Protein AF-A0A4Q2Z6A0-F1 (afdb_monomer)

Structure (mmCIF, N/CA/C/O backbone):
data_AF-A0A4Q2Z6A0-F1
#
_entry.id   AF-A0A4Q2Z6A0-F1
#
loop_
_atom_site.group_PDB
_atom_site.id
_atom_site.type_symbol
_atom_site.label_atom_id
_atom_site.label_alt_id
_atom_site.label_comp_id
_atom_site.label_asym_id
_atom_site.label_entity_id
_atom_site.label_seq_id
_atom_site.pdbx_PDB_ins_code
_atom_site.Cartn_x
_atom_site.Cartn_y
_atom_site.Cartn_z
_atom_site.occupancy
_atom_site.B_iso_or_equiv
_atom_site.auth_seq_id
_atom_site.auth_comp_id
_atom_site.auth_asym_id
_atom_site.auth_atom_id
_atom_site.pdbx_PDB_model_num
ATOM 1 N N . MET A 1 1 ? -74.268 18.364 5.603 1.00 47.19 1 MET A N 1
ATOM 2 C CA . MET A 1 1 ? -73.476 17.511 4.684 1.00 47.19 1 MET A CA 1
ATOM 3 C C . MET A 1 1 ? -71.997 17.681 5.027 1.00 47.19 1 MET A C 1
ATOM 5 O O . MET A 1 1 ? -71.613 18.782 5.385 1.00 47.19 1 MET A O 1
ATOM 9 N N . LYS A 1 2 ? -71.247 16.570 5.015 1.00 43.94 2 LYS A N 1
ATOM 10 C CA . LYS A 1 2 ? -69.860 16.328 5.480 1.00 43.94 2 LYS A CA 1
ATOM 11 C C . LYS A 1 2 ? -68.847 17.487 5.359 1.00 43.94 2 LYS A C 1
ATOM 13 O O . LYS A 1 2 ? -68.628 17.990 4.265 1.00 43.94 2 LYS A O 1
ATOM 18 N N . LEU A 1 3 ? -68.123 17.753 6.451 1.00 44.59 3 LEU A N 1
ATOM 19 C CA . LEU A 1 3 ? -66.775 18.342 6.449 1.00 44.59 3 LEU A CA 1
ATOM 20 C C . LEU A 1 3 ? -65.766 17.216 6.748 1.00 44.59 3 LEU A C 1
ATOM 22 O O . LEU A 1 3 ? -65.981 16.488 7.721 1.00 44.59 3 LEU A O 1
ATOM 26 N N . PRO A 1 4 ? -64.709 17.012 5.940 1.00 54.50 4 PRO A N 1
ATOM 27 C CA . PRO A 1 4 ? -63.688 16.019 6.241 1.00 54.50 4 PRO A CA 1
ATOM 28 C C . PRO A 1 4 ? -62.654 16.568 7.234 1.00 54.50 4 PRO A C 1
ATOM 30 O O . PRO A 1 4 ? -62.162 17.687 7.107 1.00 54.50 4 PRO A O 1
ATOM 33 N N . LEU A 1 5 ? -62.337 15.730 8.220 1.00 51.00 5 LEU A N 1
ATOM 34 C CA . LEU A 1 5 ? -61.256 15.875 9.187 1.00 51.00 5 LEU A CA 1
ATOM 35 C C . LEU A 1 5 ? -59.944 15.442 8.504 1.00 51.00 5 LEU A C 1
ATOM 37 O O . LEU A 1 5 ? -59.841 14.292 8.078 1.00 51.00 5 LEU A O 1
ATOM 41 N N . PHE A 1 6 ? -58.955 16.329 8.386 1.00 51.44 6 PHE A N 1
ATOM 42 C CA . PHE A 1 6 ? -57.607 15.954 7.939 1.00 51.44 6 PHE A CA 1
ATOM 43 C C . PHE A 1 6 ? -56.711 15.691 9.158 1.00 51.44 6 PHE A C 1
ATOM 45 O O . PHE A 1 6 ? -56.670 16.533 10.057 1.00 51.44 6 PHE A O 1
ATOM 52 N N . PRO A 1 7 ? -55.991 14.554 9.224 1.00 54.66 7 PRO A N 1
ATOM 53 C CA . PRO A 1 7 ? -55.056 14.297 10.306 1.00 54.66 7 PRO A CA 1
ATOM 54 C C . PRO A 1 7 ? -53.746 15.064 10.087 1.00 54.66 7 PRO A C 1
ATOM 56 O O . PRO A 1 7 ? -53.174 15.081 8.998 1.00 54.66 7 PRO A O 1
ATOM 59 N N . LEU A 1 8 ? -53.272 15.676 11.171 1.00 53.03 8 LEU A N 1
ATOM 60 C CA . LEU A 1 8 ? -51.957 16.285 11.316 1.00 53.03 8 LEU A CA 1
ATOM 61 C C . LEU A 1 8 ? -50.903 15.161 11.350 1.00 53.03 8 LEU A C 1
ATOM 63 O O . LEU A 1 8 ? -50.648 14.572 12.398 1.00 53.03 8 LEU A O 1
ATOM 67 N N . ALA A 1 9 ? -50.334 14.811 10.195 1.00 51.84 9 ALA A N 1
ATOM 68 C CA . ALA A 1 9 ? -49.215 13.875 10.115 1.00 51.84 9 ALA A CA 1
ATOM 69 C C . ALA A 1 9 ? -47.917 14.618 10.459 1.00 51.84 9 ALA A C 1
ATOM 71 O O . ALA A 1 9 ? -47.505 15.540 9.756 1.00 51.84 9 ALA A O 1
ATOM 72 N N . GLY A 1 10 ? -47.319 14.236 11.588 1.00 43.06 10 GLY A N 1
ATOM 73 C CA . GLY A 1 10 ? -46.110 14.838 12.131 1.00 43.06 10 GLY A CA 1
ATOM 74 C C . GLY A 1 10 ? -44.915 14.725 11.187 1.00 43.06 10 GLY A C 1
ATOM 75 O O . GLY A 1 10 ? -44.569 13.640 10.722 1.00 43.06 10 GLY A O 1
ATOM 76 N N . LEU A 1 11 ? -44.250 15.859 10.965 1.00 41.31 11 LEU A N 1
ATOM 77 C CA . LEU A 1 11 ? -42.865 15.881 10.522 1.00 41.31 11 LEU A CA 1
ATOM 78 C C . LEU A 1 11 ? -42.007 15.266 11.633 1.00 41.31 11 LEU A C 1
ATOM 80 O O . LEU A 1 11 ? -41.746 15.902 12.653 1.00 41.31 11 LEU A O 1
ATOM 84 N N . VAL A 1 12 ? -41.564 14.029 11.435 1.00 45.53 12 VAL A N 1
ATOM 85 C CA . VAL A 1 12 ? -40.407 13.504 12.161 1.00 45.53 12 VAL A CA 1
ATOM 86 C C . VAL A 1 12 ? -39.176 14.174 11.543 1.00 45.53 12 VAL A C 1
ATOM 88 O O . VAL A 1 12 ? -38.987 14.056 10.329 1.00 45.53 12 VAL A O 1
ATOM 91 N N . PRO A 1 13 ? -38.334 14.889 12.308 1.00 43.03 13 PRO A N 1
ATOM 92 C CA . PRO A 1 13 ? -37.067 15.367 11.783 1.00 43.03 13 PRO A CA 1
ATOM 93 C C . PRO A 1 13 ? -36.219 14.136 11.462 1.00 43.03 13 PRO A C 1
ATOM 95 O O . PRO A 1 13 ? -35.897 13.352 12.355 1.00 43.03 13 PRO A O 1
ATOM 98 N N . ALA A 1 14 ? -35.873 13.949 10.190 1.00 45.22 14 ALA A N 1
ATOM 99 C CA . ALA A 1 14 ? -34.819 13.022 9.816 1.00 45.22 14 ALA A CA 1
ATOM 100 C C . ALA A 1 14 ? -33.522 13.542 10.448 1.00 45.22 14 ALA A C 1
ATOM 102 O O . ALA A 1 14 ? -32.937 14.522 9.986 1.00 45.22 14 ALA A O 1
ATOM 103 N N . LEU A 1 15 ? -33.120 12.930 11.562 1.00 39.28 15 LEU A N 1
ATOM 104 C CA . LEU A 1 15 ? -31.837 13.186 12.194 1.00 39.28 15 LEU A CA 1
ATOM 105 C C . LEU A 1 15 ? -30.762 12.689 11.220 1.00 39.28 15 LEU A C 1
ATOM 107 O O . LEU A 1 15 ? -30.538 11.487 11.085 1.00 39.28 15 LEU A O 1
ATOM 111 N N . LEU A 1 16 ? -30.148 13.615 10.486 1.00 35.09 16 LEU A N 1
ATOM 112 C CA . LEU A 1 16 ? -29.013 13.333 9.619 1.00 35.09 16 LEU A CA 1
ATOM 113 C C . LEU A 1 16 ? -27.821 12.995 10.528 1.00 35.09 16 LEU A C 1
ATOM 115 O O . LEU A 1 16 ? -27.122 13.884 11.011 1.00 35.09 16 LEU A O 1
ATOM 119 N N . ILE A 1 17 ? -27.621 11.711 10.829 1.00 39.47 17 ILE A N 1
ATOM 120 C CA . ILE A 1 17 ? -26.405 11.243 11.497 1.00 39.47 17 ILE A CA 1
ATOM 121 C C . ILE A 1 17 ? -25.294 11.326 10.451 1.00 39.47 17 ILE A C 1
ATOM 123 O O . ILE A 1 17 ? -25.104 10.414 9.650 1.00 39.47 17 ILE A O 1
ATOM 127 N N . VAL A 1 18 ? -24.584 12.452 10.419 1.00 39.03 18 VAL A N 1
ATOM 128 C CA . VAL A 1 18 ? -23.334 12.555 9.667 1.00 39.03 18 VAL A CA 1
ATOM 129 C C . VAL A 1 18 ? -22.335 11.659 10.391 1.00 39.03 18 VAL A C 1
ATOM 131 O O . VAL A 1 18 ? -21.862 11.998 11.476 1.00 39.03 18 VAL A O 1
ATOM 134 N N . SER A 1 19 ? -22.060 10.477 9.841 1.00 42.84 19 SER A N 1
ATOM 135 C CA . SER A 1 19 ? -20.984 9.634 10.355 1.00 42.84 19 SER A CA 1
ATOM 136 C C . SER A 1 19 ? -19.663 10.369 10.113 1.00 42.84 19 SER A C 1
ATOM 138 O O . SER A 1 19 ? -19.247 10.545 8.974 1.00 42.84 19 SER A O 1
ATOM 140 N N . VAL A 1 20 ? -19.01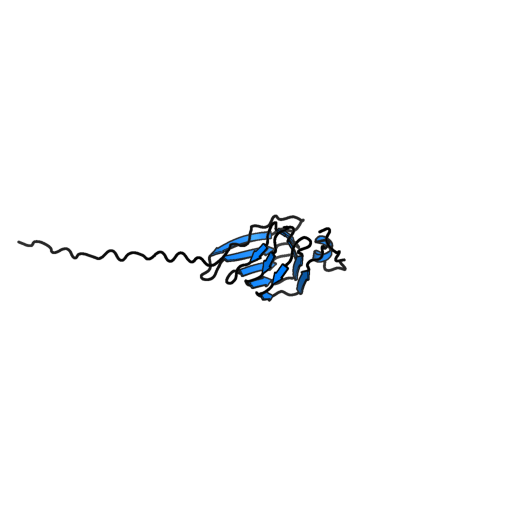7 10.831 11.187 1.00 44.91 20 VAL A N 1
ATOM 141 C CA . VAL A 1 20 ? -17.696 11.502 11.179 1.00 44.91 20 VAL A CA 1
ATOM 142 C C . VAL A 1 20 ? -16.544 10.486 11.023 1.00 44.91 20 VAL A C 1
ATOM 144 O O . VAL A 1 20 ? -15.373 10.793 11.230 1.00 44.91 20 VAL A O 1
ATOM 147 N N . HIS A 1 21 ? -16.841 9.243 10.651 1.00 40.69 21 HIS A N 1
ATOM 148 C CA . HIS A 1 21 ? -15.871 8.157 10.709 1.00 40.69 21 HIS A CA 1
ATOM 149 C C . HIS A 1 21 ? -15.245 7.906 9.339 1.00 40.69 21 HIS A C 1
ATOM 151 O O . HIS A 1 21 ? -15.859 7.306 8.464 1.00 40.69 21 HIS A O 1
ATOM 157 N N . GLY A 1 22 ? -14.004 8.370 9.188 1.00 44.62 22 GLY A N 1
ATOM 158 C CA . GLY A 1 22 ? -13.100 7.975 8.112 1.00 44.62 22 GLY A CA 1
ATOM 159 C C . GLY A 1 22 ? -12.455 9.171 7.430 1.00 44.62 22 GLY A C 1
ATOM 160 O O . GLY A 1 22 ? -13.062 9.798 6.567 1.00 44.62 22 GLY A O 1
ATOM 161 N N . GLN A 1 23 ? -11.200 9.479 7.775 1.00 49.31 23 GLN A N 1
ATOM 162 C CA . GLN A 1 23 ? -10.378 10.248 6.844 1.00 49.31 23 GLN A CA 1
ATOM 163 C C . GLN A 1 23 ? -10.164 9.384 5.603 1.00 49.31 23 GLN A C 1
ATOM 165 O O . GLN A 1 23 ? -9.701 8.244 5.710 1.00 49.31 23 GLN A O 1
ATOM 170 N N . ALA A 1 24 ? -10.561 9.914 4.447 1.00 55.62 24 ALA A N 1
ATOM 171 C CA . ALA A 1 24 ? -10.300 9.278 3.171 1.00 55.62 24 ALA A CA 1
ATOM 172 C C . ALA A 1 24 ? -8.783 9.154 2.985 1.00 55.62 24 ALA A C 1
ATOM 174 O O . ALA A 1 24 ? -8.041 10.105 3.247 1.00 55.62 24 ALA A O 1
ATOM 175 N N . VAL A 1 25 ? -8.329 7.989 2.524 1.00 64.44 25 VAL A N 1
ATOM 176 C CA . VAL A 1 25 ? -6.960 7.852 2.023 1.00 64.44 25 VAL A CA 1
ATOM 177 C C . VAL A 1 25 ? -6.808 8.863 0.883 1.00 64.44 25 VAL A C 1
ATOM 179 O O . VAL A 1 25 ? -7.712 8.980 0.051 1.00 64.44 25 VAL A O 1
ATOM 182 N N . GLY A 1 26 ? -5.708 9.626 0.865 1.00 63.69 26 GLY A N 1
ATOM 183 C CA . GLY A 1 26 ? -5.402 10.519 -0.258 1.00 63.69 26 GLY A CA 1
ATOM 184 C C . GLY A 1 26 ? -5.426 9.756 -1.588 1.00 63.69 26 GLY A C 1
ATOM 185 O O . GLY A 1 26 ? -5.338 8.538 -1.596 1.00 63.69 26 GLY A O 1
ATOM 186 N N . VAL A 1 27 ? -5.569 10.432 -2.725 1.00 70.25 27 VAL A N 1
ATOM 187 C CA . VAL A 1 27 ? -5.489 9.749 -4.031 1.00 70.25 27 VAL A CA 1
ATOM 188 C C . VAL A 1 27 ? -4.009 9.611 -4.409 1.00 70.25 27 VAL A C 1
ATOM 190 O O . VAL A 1 27 ? -3.316 10.633 -4.394 1.00 70.25 27 VAL A O 1
ATOM 193 N N . PRO A 1 28 ? -3.499 8.407 -4.730 1.00 73.31 28 PRO A N 1
ATOM 194 C CA . PRO A 1 28 ? -2.111 8.259 -5.148 1.00 73.31 28 PRO A CA 1
ATOM 195 C C . PRO A 1 28 ? -1.890 8.835 -6.545 1.00 73.31 28 PRO A C 1
ATOM 197 O O . PRO A 1 28 ? -2.790 8.849 -7.387 1.00 73.31 28 PRO A O 1
ATOM 200 N N . VAL A 1 29 ? -0.653 9.234 -6.818 1.00 77.81 29 VAL A N 1
ATOM 201 C CA . VAL A 1 29 ? -0.155 9.454 -8.173 1.00 77.81 29 VAL A CA 1
ATOM 202 C C . VAL A 1 29 ? 0.430 8.135 -8.675 1.00 77.81 29 VAL A C 1
ATOM 204 O O . VAL A 1 29 ? 1.301 7.546 -8.041 1.00 77.81 29 VAL A O 1
ATOM 207 N N . LEU A 1 30 ? -0.040 7.653 -9.825 1.00 70.19 30 LEU A N 1
ATOM 208 C CA . LEU A 1 30 ? 0.561 6.492 -10.484 1.00 70.19 30 LEU A CA 1
ATOM 209 C C . LEU A 1 30 ? 1.926 6.900 -11.056 1.00 70.19 30 LEU A C 1
ATOM 211 O O . LEU A 1 30 ? 1.974 7.807 -11.888 1.00 70.19 30 LEU A O 1
ATOM 215 N N . SER A 1 31 ? 3.021 6.264 -10.627 1.00 57.44 31 SER A N 1
ATOM 216 C CA . SER A 1 31 ? 4.371 6.742 -10.969 1.00 57.44 31 SER A CA 1
ATOM 217 C C . SER A 1 31 ? 5.257 5.770 -11.756 1.00 57.44 31 SER A C 1
ATOM 219 O O . SER A 1 31 ? 6.398 6.125 -12.032 1.00 57.44 31 SER A O 1
ATOM 221 N N . THR A 1 32 ? 4.810 4.574 -12.173 1.00 57.75 32 THR A N 1
ATOM 222 C CA . THR A 1 32 ? 5.619 3.662 -13.035 1.00 57.75 32 THR A CA 1
ATOM 223 C C . THR A 1 32 ? 4.784 2.498 -13.639 1.00 57.75 32 THR A C 1
ATOM 225 O O . THR A 1 32 ? 3.650 2.315 -13.203 1.00 57.75 32 THR A O 1
ATOM 228 N N . PRO A 1 33 ? 5.281 1.728 -14.646 1.00 55.03 33 PRO A N 1
ATOM 229 C CA . PRO A 1 33 ? 4.608 1.388 -15.920 1.00 55.03 33 PRO A CA 1
ATOM 230 C C . PRO A 1 33 ? 3.408 0.422 -15.849 1.00 55.03 33 PRO A C 1
ATOM 232 O O . PRO A 1 33 ? 2.872 0.047 -16.892 1.00 55.03 33 PRO A O 1
ATOM 235 N N . GLY A 1 34 ? 2.998 0.003 -14.654 1.00 58.12 34 GLY A N 1
ATOM 236 C CA . GLY A 1 34 ? 1.794 -0.791 -14.450 1.00 58.12 34 GLY A CA 1
ATOM 237 C C . GLY A 1 34 ? 0.518 0.021 -14.659 1.00 58.12 34 GLY A C 1
ATOM 238 O O . GLY A 1 34 ? 0.520 1.252 -14.698 1.00 58.12 34 GLY A O 1
ATOM 239 N N . SER A 1 35 ? -0.599 -0.685 -14.785 1.00 77.50 35 SER A N 1
ATOM 240 C CA . SER A 1 35 ? -1.925 -0.088 -14.898 1.00 77.50 35 SER A CA 1
ATOM 241 C C . SER A 1 35 ? -2.791 -0.521 -13.724 1.00 77.50 35 SER A C 1
ATOM 243 O O . SER A 1 35 ? -3.038 -1.712 -13.509 1.00 77.50 35 SER A O 1
ATOM 245 N N . ALA A 1 36 ? -3.286 0.469 -12.989 1.00 87.06 36 ALA A N 1
ATOM 246 C CA . ALA A 1 36 ? -4.299 0.283 -11.971 1.00 87.06 36 ALA A CA 1
ATOM 247 C C . ALA A 1 36 ? -5.458 1.248 -12.216 1.00 87.06 36 ALA A C 1
ATOM 249 O O . ALA A 1 36 ? -5.255 2.416 -12.553 1.00 87.06 36 ALA A O 1
ATOM 250 N N . THR A 1 37 ? -6.675 0.757 -12.032 1.00 89.44 37 THR A N 1
ATOM 251 C CA . THR A 1 37 ? -7.867 1.592 -11.869 1.00 89.44 37 THR A CA 1
ATOM 252 C C . THR A 1 37 ? -8.320 1.500 -10.423 1.00 89.44 37 THR A C 1
ATOM 254 O O . THR A 1 37 ? -7.980 0.542 -9.726 1.00 89.44 37 THR A O 1
ATOM 257 N N . TRP A 1 38 ? -9.069 2.493 -9.949 1.00 91.00 38 TRP A N 1
ATOM 258 C CA . TRP A 1 38 ? -9.593 2.451 -8.591 1.00 91.00 38 TRP A CA 1
ATOM 259 C C . TRP A 1 38 ? -11.045 2.893 -8.497 1.00 91.00 38 TRP A C 1
ATOM 261 O O . TRP A 1 38 ? -11.522 3.742 -9.252 1.00 91.00 38 TRP A O 1
ATOM 271 N N . LEU A 1 39 ? -11.722 2.315 -7.512 1.00 91.56 39 LEU A N 1
ATOM 272 C CA . LEU A 1 39 ? -13.040 2.710 -7.042 1.00 91.56 39 LEU A CA 1
ATOM 273 C C . LEU A 1 39 ? -12.935 3.084 -5.563 1.00 91.56 39 LEU A C 1
ATOM 275 O O . LEU A 1 39 ? -12.163 2.483 -4.815 1.00 91.56 39 LEU A O 1
ATOM 279 N N . SER A 1 40 ? -13.726 4.067 -5.142 1.00 91.44 40 SER A N 1
ATOM 280 C CA . SER A 1 40 ? -13.879 4.435 -3.737 1.00 91.44 40 SER A CA 1
ATOM 281 C C . SER A 1 40 ? -15.357 4.421 -3.365 1.00 91.44 40 SER A C 1
ATOM 283 O O . SER A 1 40 ? -16.178 4.996 -4.082 1.00 91.44 40 SER A O 1
ATOM 285 N N . GLU A 1 41 ? -15.688 3.775 -2.252 1.00 92.38 41 GLU A N 1
ATOM 286 C CA . GLU A 1 41 ? -17.034 3.744 -1.685 1.00 92.38 41 GLU A CA 1
ATOM 287 C C . GLU A 1 41 ? -17.015 4.058 -0.185 1.00 92.38 41 GLU A C 1
ATOM 289 O O . GLU A 1 41 ? -16.060 3.754 0.533 1.00 92.38 41 GLU A O 1
ATOM 294 N N . ILE A 1 42 ? -18.089 4.677 0.303 1.00 91.38 42 ILE A N 1
ATOM 295 C CA . ILE A 1 42 ? -18.281 4.924 1.734 1.00 91.38 42 ILE A CA 1
ATOM 296 C C . ILE A 1 42 ? -18.911 3.672 2.344 1.00 91.38 42 ILE A C 1
ATOM 298 O O . ILE A 1 42 ? -19.929 3.184 1.855 1.00 91.38 42 ILE A O 1
ATOM 302 N N . THR A 1 43 ? -18.328 3.170 3.427 1.00 91.94 43 THR A N 1
ATOM 303 C CA . THR A 1 43 ? -18.869 2.058 4.213 1.00 91.94 43 THR A CA 1
ATOM 304 C C . THR A 1 43 ? -19.519 2.584 5.492 1.00 91.94 43 THR A C 1
ATOM 306 O O . THR A 1 43 ? -19.448 3.770 5.817 1.00 91.94 43 THR A O 1
ATOM 309 N N . SER A 1 44 ? -20.160 1.706 6.264 1.00 91.06 44 SER A N 1
ATOM 310 C CA . SER A 1 44 ? -20.720 2.080 7.570 1.00 91.06 44 SER A CA 1
ATOM 311 C C . SER A 1 44 ? -19.653 2.496 8.594 1.00 91.06 44 SER A C 1
ATOM 313 O O . SER A 1 44 ? -19.990 3.153 9.580 1.00 91.06 44 SER A O 1
ATOM 315 N N . THR A 1 45 ? -18.387 2.130 8.373 1.00 90.50 45 THR A N 1
ATOM 316 C CA . THR A 1 45 ? -17.276 2.329 9.316 1.00 90.50 45 THR A CA 1
ATOM 317 C C . THR A 1 45 ? -16.159 3.230 8.793 1.00 90.50 45 THR A C 1
ATOM 319 O O . THR A 1 45 ? -15.301 3.622 9.582 1.00 90.50 45 THR A O 1
ATOM 322 N N . GLY A 1 46 ? -16.140 3.558 7.500 1.00 92.81 46 GLY A N 1
ATOM 323 C CA . GLY A 1 46 ? -15.063 4.326 6.881 1.00 92.81 46 GLY A CA 1
ATOM 324 C C . GLY A 1 46 ? -15.198 4.416 5.363 1.00 92.81 46 GLY A C 1
ATOM 325 O O . GLY A 1 46 ? -16.288 4.581 4.818 1.00 92.81 46 GLY A O 1
ATOM 326 N N . THR A 1 47 ? -14.072 4.311 4.664 1.00 92.94 47 THR A N 1
ATOM 327 C CA . THR A 1 47 ? -14.012 4.269 3.195 1.00 92.94 47 THR A CA 1
ATOM 328 C C . THR A 1 47 ? -13.373 2.965 2.750 1.00 92.94 47 THR A C 1
ATOM 330 O O . THR A 1 47 ? -12.362 2.565 3.319 1.00 92.94 47 THR A O 1
ATOM 333 N N . ARG A 1 48 ? -13.916 2.328 1.713 1.00 95.12 48 ARG A N 1
ATOM 334 C CA . ARG A 1 48 ? -13.257 1.233 1.004 1.00 95.12 48 ARG A CA 1
ATOM 335 C C . ARG A 1 48 ? -12.714 1.753 -0.318 1.00 95.12 48 ARG A C 1
ATOM 337 O O . ARG A 1 48 ? -13.466 2.273 -1.136 1.00 95.12 48 ARG A O 1
ATOM 344 N N . MET A 1 49 ? -11.416 1.583 -0.526 1.00 95.44 49 MET A N 1
ATOM 345 C CA . MET A 1 49 ? -10.748 1.850 -1.792 1.00 95.44 49 MET A CA 1
ATOM 346 C C . MET A 1 49 ? -10.294 0.525 -2.399 1.00 95.44 49 MET A C 1
ATOM 348 O O . MET A 1 49 ? -9.621 -0.256 -1.732 1.00 95.44 49 MET A O 1
ATOM 352 N N . ILE A 1 50 ? -10.672 0.265 -3.648 1.00 95.44 50 ILE A N 1
ATOM 353 C CA . ILE A 1 50 ? -10.314 -0.961 -4.368 1.00 95.44 50 ILE A CA 1
ATOM 354 C C . ILE A 1 50 ? -9.477 -0.568 -5.574 1.00 95.44 50 ILE A C 1
ATOM 356 O O . ILE A 1 50 ? -9.965 0.160 -6.434 1.00 95.44 50 ILE A O 1
ATOM 360 N N . PHE A 1 51 ? -8.244 -1.059 -5.638 1.00 95.25 51 PHE A N 1
ATOM 361 C CA . PHE A 1 51 ? -7.379 -0.983 -6.806 1.00 95.25 51 PHE A CA 1
ATOM 362 C C . PHE A 1 51 ? -7.479 -2.282 -7.593 1.00 95.25 51 PHE A C 1
ATOM 364 O O . PHE A 1 51 ? -7.108 -3.336 -7.083 1.00 95.25 51 PHE A O 1
ATOM 371 N N . THR A 1 52 ? -7.924 -2.198 -8.843 1.00 95.81 52 THR A N 1
ATOM 372 C CA . THR A 1 52 ? -7.811 -3.300 -9.799 1.00 95.81 52 THR A CA 1
ATOM 373 C C . THR A 1 52 ? -6.491 -3.156 -10.541 1.00 95.81 52 THR A C 1
ATOM 375 O O . THR A 1 52 ? -6.313 -2.220 -11.322 1.00 95.81 52 THR A O 1
ATOM 378 N N . ILE A 1 53 ? -5.559 -4.071 -10.286 1.00 94.56 53 ILE A N 1
ATOM 379 C CA . ILE A 1 53 ? -4.193 -4.044 -10.810 1.00 94.56 53 ILE A CA 1
ATOM 380 C C . ILE A 1 53 ? -4.075 -5.028 -11.975 1.00 94.56 53 ILE A C 1
ATOM 382 O O . ILE A 1 53 ? -4.408 -6.202 -11.851 1.00 94.56 53 ILE A O 1
ATOM 386 N N . THR A 1 54 ? -3.600 -4.543 -13.121 1.00 93.50 54 THR A N 1
ATOM 387 C CA . THR A 1 54 ? -3.448 -5.339 -14.360 1.00 93.50 54 THR A CA 1
ATOM 388 C C . THR A 1 54 ? -1.985 -5.617 -14.725 1.00 93.50 54 THR A C 1
ATOM 390 O O . THR A 1 54 ? -1.716 -6.379 -15.651 1.00 93.50 54 THR A O 1
ATOM 393 N N . GLY A 1 55 ? -1.040 -5.042 -13.983 1.00 92.56 55 GLY A N 1
ATOM 394 C CA . GLY A 1 55 ? 0.399 -5.280 -14.083 1.00 92.56 55 GLY A CA 1
ATOM 395 C C . GLY A 1 55 ? 1.112 -4.702 -12.863 1.00 92.56 55 GLY A C 1
ATOM 396 O O . GLY A 1 55 ? 0.528 -3.880 -12.155 1.00 92.56 55 GLY A O 1
ATOM 397 N N . ASP A 1 56 ? 2.353 -5.114 -12.603 1.00 93.00 56 ASP A N 1
ATOM 398 C CA . ASP A 1 56 ? 3.070 -4.666 -11.405 1.00 93.00 56 ASP A CA 1
ATOM 399 C C . ASP A 1 56 ? 3.151 -3.140 -11.347 1.00 93.00 56 ASP A C 1
ATOM 401 O O . ASP A 1 56 ? 3.567 -2.478 -12.300 1.00 93.00 56 ASP A O 1
ATOM 405 N N . THR A 1 57 ? 2.689 -2.571 -10.237 1.00 93.12 57 THR A N 1
ATOM 406 C CA . THR A 1 57 ? 2.358 -1.144 -10.161 1.00 93.12 57 THR A CA 1
ATOM 407 C C . THR A 1 57 ? 3.120 -0.464 -9.036 1.00 93.12 57 THR A C 1
ATOM 409 O O . THR A 1 57 ? 3.443 -1.066 -8.011 1.00 93.12 57 THR A O 1
ATOM 412 N N . VAL A 1 58 ? 3.409 0.818 -9.233 1.00 93.69 58 VAL A N 1
ATOM 413 C CA . VAL A 1 58 ? 3.949 1.696 -8.198 1.00 93.69 58 VAL A CA 1
ATOM 414 C C . VAL A 1 58 ? 2.966 2.835 -7.977 1.00 93.69 58 VAL A C 1
ATOM 416 O O . VAL A 1 58 ? 2.564 3.524 -8.919 1.00 93.69 58 VAL A O 1
ATOM 419 N N . LEU A 1 59 ? 2.570 3.005 -6.723 1.00 93.69 59 LEU A N 1
ATOM 420 C CA . LEU A 1 59 ? 1.672 4.047 -6.256 1.00 93.69 59 LEU A CA 1
ATOM 421 C C . LEU A 1 59 ? 2.478 5.019 -5.402 1.00 93.69 59 LEU A C 1
ATOM 423 O O . LEU A 1 59 ? 3.034 4.620 -4.380 1.00 93.69 59 LEU A O 1
ATOM 427 N N . ASP A 1 60 ? 2.547 6.277 -5.823 1.00 93.19 60 ASP A N 1
ATOM 428 C CA . ASP A 1 60 ? 3.210 7.349 -5.087 1.00 93.19 60 ASP A CA 1
ATOM 429 C C . ASP A 1 60 ? 2.184 8.143 -4.275 1.00 93.19 60 ASP A C 1
ATOM 431 O O . ASP A 1 60 ? 1.169 8.615 -4.794 1.00 93.19 60 ASP A O 1
ATOM 435 N N . TRP A 1 61 ? 2.440 8.284 -2.982 1.00 92.69 61 TRP A N 1
ATOM 436 C CA . TRP A 1 61 ? 1.559 8.927 -2.028 1.00 92.69 61 TRP A CA 1
ATOM 437 C C . TRP A 1 61 ? 2.275 10.118 -1.396 1.00 92.69 61 TRP A C 1
ATOM 439 O O . TRP A 1 61 ? 3.234 9.964 -0.638 1.00 92.69 61 TRP A O 1
ATOM 449 N N . GLY A 1 62 ? 1.731 11.317 -1.615 1.00 89.25 62 GLY A N 1
ATOM 450 C CA . GLY A 1 62 ? 2.164 12.509 -0.879 1.00 89.25 62 GLY A CA 1
ATOM 451 C C . GLY A 1 62 ? 1.832 12.436 0.617 1.00 89.25 62 GLY A C 1
ATOM 452 O O . GLY A 1 62 ? 2.500 13.066 1.428 1.00 89.25 62 GLY A O 1
ATOM 453 N N . GLN A 1 63 ? 0.813 11.661 0.991 1.00 88.75 63 GLN A N 1
ATOM 454 C CA . GLN A 1 63 ? 0.524 11.261 2.365 1.00 88.75 63 GLN A CA 1
ATOM 455 C C . GLN A 1 63 ? -0.365 10.017 2.349 1.00 88.75 63 GLN A C 1
ATOM 457 O O . GLN A 1 63 ? -1.329 9.954 1.582 1.00 88.75 63 GLN A O 1
ATOM 462 N N . PHE A 1 64 ? -0.088 9.058 3.230 1.00 94.56 64 PHE A N 1
ATOM 463 C CA . PHE A 1 64 ? -0.890 7.848 3.370 1.00 94.56 64 PHE A CA 1
ATOM 464 C C . PHE A 1 64 ? -1.427 7.710 4.792 1.00 94.56 64 PHE A C 1
ATOM 466 O O . PHE A 1 64 ? -0.682 7.425 5.728 1.00 94.56 64 PHE A O 1
ATOM 473 N N . ASN A 1 65 ? -2.740 7.885 4.948 1.00 95.25 65 ASN A N 1
ATOM 474 C CA . ASN A 1 65 ? -3.449 7.672 6.207 1.00 95.25 65 ASN A CA 1
ATOM 475 C C . ASN A 1 65 ? -4.686 6.814 5.965 1.00 95.25 65 ASN A C 1
ATOM 477 O O . ASN A 1 65 ? -5.726 7.311 5.537 1.00 95.25 65 ASN A O 1
ATOM 481 N N . LEU A 1 66 ? -4.587 5.526 6.276 1.00 96.06 66 LEU A N 1
ATOM 482 C CA . LEU A 1 66 ? -5.735 4.630 6.282 1.00 96.06 66 LEU A CA 1
ATOM 483 C C . LEU A 1 66 ? -6.359 4.627 7.677 1.00 96.06 66 LEU A C 1
ATOM 485 O O . LEU A 1 66 ? -5.839 3.994 8.596 1.00 96.06 66 LEU A O 1
ATOM 489 N N . GLY A 1 67 ? -7.460 5.361 7.845 1.00 94.69 67 GLY A N 1
ATOM 490 C CA . GLY A 1 67 ? -8.194 5.443 9.110 1.00 94.69 67 GLY A CA 1
ATOM 491 C C . GLY A 1 67 ? -8.751 4.094 9.585 1.00 94.69 67 GLY A C 1
ATOM 492 O O . GLY A 1 67 ? -8.970 3.183 8.791 1.00 94.69 67 GLY A O 1
ATOM 493 N N . SER A 1 68 ? -9.001 3.971 10.892 1.00 95.62 68 SER A N 1
ATOM 494 C CA . SER A 1 68 ? -9.718 2.809 11.439 1.00 95.62 68 SER A CA 1
ATOM 495 C C . SER A 1 68 ? -11.110 2.703 10.809 1.00 95.62 68 SER A C 1
ATOM 497 O O . SER A 1 68 ? -11.755 3.725 10.582 1.00 95.62 68 SER A O 1
ATOM 499 N N . GLY A 1 69 ? -11.551 1.480 10.508 1.00 94.31 69 GLY A N 1
ATOM 500 C CA . GLY A 1 69 ? -12.816 1.217 9.814 1.00 94.31 69 GLY A CA 1
ATOM 501 C C . GLY A 1 69 ? -12.781 1.427 8.294 1.00 94.31 69 GLY A C 1
ATOM 502 O O . GLY A 1 69 ? -13.745 1.043 7.629 1.00 94.31 69 GLY A O 1
ATOM 503 N N . SER A 1 70 ? -11.690 1.980 7.748 1.00 96.38 70 SER A N 1
ATOM 504 C CA . SER A 1 70 ? -11.430 2.046 6.307 1.00 96.38 70 SER A CA 1
ATOM 505 C C . SER A 1 70 ? -10.691 0.804 5.804 1.00 96.38 70 SER A C 1
ATOM 507 O O . SER A 1 70 ? -9.969 0.129 6.546 1.00 96.38 70 SER A O 1
ATOM 509 N N . GLU A 1 71 ? -10.855 0.525 4.517 1.00 97.12 71 GLU A N 1
ATOM 510 C CA . GLU A 1 71 ? -10.328 -0.652 3.838 1.00 97.12 71 GLU A CA 1
ATOM 511 C C . GLU A 1 71 ? -9.605 -0.237 2.554 1.00 97.12 71 GLU A C 1
ATOM 513 O O . GLU A 1 71 ? -10.084 0.607 1.796 1.00 97.12 71 GLU A O 1
ATOM 518 N N . LEU A 1 72 ? -8.453 -0.845 2.299 1.00 97.56 72 LEU A N 1
ATOM 519 C CA . LEU A 1 72 ? -7.710 -0.725 1.054 1.00 97.56 72 LEU A CA 1
ATOM 520 C C . LEU A 1 72 ? -7.520 -2.121 0.471 1.00 97.56 72 LEU A C 1
ATOM 522 O O . LEU A 1 72 ? -6.942 -2.994 1.113 1.00 97.56 72 LEU A O 1
ATOM 526 N N . ILE A 1 73 ? -8.017 -2.337 -0.739 1.00 97.88 73 ILE A N 1
ATOM 527 C CA . ILE A 1 73 ? -7.996 -3.635 -1.403 1.00 97.88 73 ILE A CA 1
ATOM 528 C C . ILE A 1 73 ? -7.162 -3.522 -2.673 1.00 97.88 73 ILE A C 1
ATOM 530 O O . ILE A 1 73 ? -7.444 -2.681 -3.522 1.00 97.88 73 ILE A O 1
ATOM 534 N N . PHE A 1 74 ? -6.156 -4.379 -2.805 1.00 97.81 74 PHE A N 1
ATOM 535 C CA . PHE A 1 74 ? -5.397 -4.577 -4.034 1.00 97.81 74 PHE A CA 1
ATOM 536 C C . PHE A 1 74 ? -5.845 -5.885 -4.685 1.00 97.81 74 PHE A C 1
ATOM 538 O O . PHE A 1 74 ? -5.537 -6.970 -4.194 1.00 97.81 74 PHE A O 1
ATOM 545 N N . ASP A 1 75 ? -6.603 -5.772 -5.770 1.00 97.38 75 ASP A N 1
ATOM 546 C CA . ASP A 1 75 ? -7.110 -6.897 -6.548 1.00 97.38 75 ASP A CA 1
ATOM 547 C C . ASP A 1 75 ? -6.331 -7.023 -7.861 1.00 97.38 75 ASP A C 1
ATOM 549 O O . ASP A 1 75 ? -6.525 -6.258 -8.808 1.00 97.38 75 ASP A O 1
ATOM 553 N N . PHE A 1 76 ? -5.408 -7.975 -7.905 1.00 96.56 76 PHE A N 1
ATOM 554 C CA . PHE A 1 76 ? -4.596 -8.280 -9.070 1.00 96.56 76 PHE A CA 1
ATOM 555 C C . PHE A 1 76 ? -5.370 -9.171 -10.046 1.00 96.56 76 PHE A C 1
ATOM 557 O O . PHE A 1 76 ? -5.603 -10.352 -9.794 1.00 96.56 76 PHE A O 1
ATOM 564 N N . VAL A 1 77 ? -5.706 -8.611 -11.205 1.00 95.88 77 VAL A N 1
ATOM 565 C CA . VAL A 1 77 ? -6.159 -9.349 -12.397 1.00 95.88 77 VAL A CA 1
ATOM 566 C C . VAL A 1 77 ? -5.010 -9.589 -13.390 1.00 95.88 77 VAL A C 1
ATOM 568 O O . VAL A 1 77 ? -5.155 -10.352 -14.342 1.00 95.88 77 VAL A O 1
ATOM 571 N N . GLY A 1 78 ? -3.862 -8.944 -13.157 1.00 92.69 78 GLY A N 1
ATOM 572 C CA . GLY A 1 78 ? -2.588 -9.141 -13.844 1.00 92.69 78 GLY A CA 1
ATOM 573 C C . GLY A 1 78 ? -1.431 -8.554 -13.026 1.00 92.69 78 GLY A C 1
ATOM 574 O O . GLY A 1 78 ? -1.648 -7.703 -12.164 1.00 92.69 78 GLY A O 1
ATOM 575 N N . GLY A 1 79 ? -0.202 -9.020 -13.275 1.00 91.75 79 GLY A N 1
ATOM 576 C CA . GLY A 1 79 ? 0.922 -8.789 -12.356 1.00 91.75 79 GLY A CA 1
ATOM 577 C C . GLY A 1 79 ? 0.734 -9.524 -11.025 1.00 91.75 79 GLY A C 1
ATOM 578 O O . GLY A 1 79 ? -0.171 -10.348 -10.877 1.00 91.75 79 GLY A O 1
ATOM 579 N N . ASN A 1 80 ? 1.602 -9.254 -10.056 1.00 94.62 80 ASN A N 1
ATOM 580 C CA . ASN A 1 80 ? 1.491 -9.802 -8.708 1.00 94.62 80 ASN A CA 1
ATOM 581 C C . ASN A 1 80 ? 2.052 -8.897 -7.605 1.00 94.62 80 ASN A C 1
ATOM 583 O O . ASN A 1 80 ? 2.010 -9.311 -6.450 1.00 94.62 80 ASN A O 1
ATOM 587 N N . SER A 1 81 ? 2.592 -7.717 -7.920 1.00 95.44 81 SER A N 1
ATOM 588 C CA . SER A 1 81 ? 3.219 -6.844 -6.929 1.00 95.44 81 SER A CA 1
ATOM 589 C C . SER A 1 81 ? 2.786 -5.384 -7.039 1.00 95.44 81 SER A C 1
ATOM 591 O O . SER A 1 81 ? 2.646 -4.823 -8.128 1.00 95.44 81 SER A O 1
ATOM 593 N N . VAL A 1 82 ? 2.581 -4.754 -5.880 1.00 95.56 82 VAL A N 1
ATOM 594 C CA . VAL A 1 82 ? 2.358 -3.312 -5.766 1.00 95.56 82 VAL A CA 1
ATOM 595 C C . VAL A 1 82 ? 3.319 -2.695 -4.762 1.00 95.56 82 VAL A C 1
ATOM 597 O O . VAL A 1 82 ? 3.404 -3.117 -3.605 1.00 95.56 82 VAL A O 1
ATOM 600 N N . THR A 1 83 ? 4.006 -1.648 -5.206 1.00 96.06 83 THR A N 1
ATOM 601 C CA . THR A 1 83 ? 4.870 -0.814 -4.372 1.00 96.06 83 THR A CA 1
ATOM 602 C C . THR A 1 83 ? 4.134 0.468 -4.017 1.00 96.06 83 THR A C 1
ATOM 604 O O . THR A 1 83 ? 3.793 1.250 -4.899 1.00 96.06 83 THR A O 1
ATOM 607 N N . ASN A 1 84 ? 3.915 0.718 -2.731 1.00 96.62 84 ASN A N 1
ATOM 608 C CA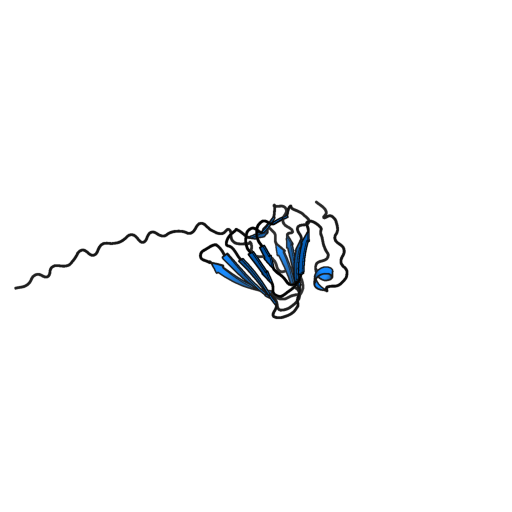 . ASN A 1 84 ? 3.384 1.979 -2.227 1.00 96.62 84 ASN A CA 1
ATOM 609 C C . ASN A 1 84 ? 4.546 2.837 -1.720 1.00 96.62 84 ASN A C 1
ATOM 611 O O . ASN A 1 84 ? 5.071 2.590 -0.633 1.00 96.62 84 ASN A O 1
ATOM 615 N N . MET A 1 85 ? 4.938 3.835 -2.508 1.00 95.31 85 MET A N 1
ATOM 616 C CA . MET A 1 85 ? 5.949 4.825 -2.146 1.00 95.31 85 MET A CA 1
ATOM 617 C C . MET A 1 85 ? 5.285 5.966 -1.379 1.00 95.31 85 MET A C 1
ATOM 619 O O . MET A 1 85 ? 4.506 6.731 -1.934 1.00 95.31 85 MET A O 1
ATOM 623 N N . LEU A 1 86 ? 5.556 6.065 -0.083 1.00 94.50 86 LEU A N 1
ATOM 624 C CA . LEU A 1 86 ? 4.990 7.063 0.820 1.00 94.50 86 LEU A CA 1
ATOM 625 C C . LEU A 1 86 ? 5.952 8.256 0.918 1.00 94.50 86 LEU A C 1
ATOM 627 O O . LEU A 1 86 ? 6.583 8.485 1.949 1.00 94.50 86 LEU A O 1
ATOM 631 N N . ASN A 1 87 ? 6.098 8.987 -0.189 1.00 91.06 87 ASN A N 1
ATOM 632 C CA . ASN A 1 87 ? 7.125 10.019 -0.374 1.00 91.06 87 ASN A CA 1
ATOM 633 C C . ASN A 1 87 ? 6.856 11.329 0.383 1.00 91.06 87 ASN A C 1
ATOM 635 O O . ASN A 1 87 ? 7.710 12.220 0.403 1.00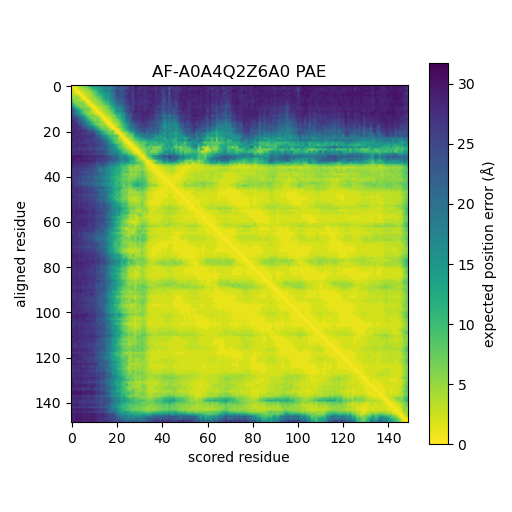 91.06 87 ASN A O 1
ATOM 639 N N . GLY A 1 88 ? 5.697 11.43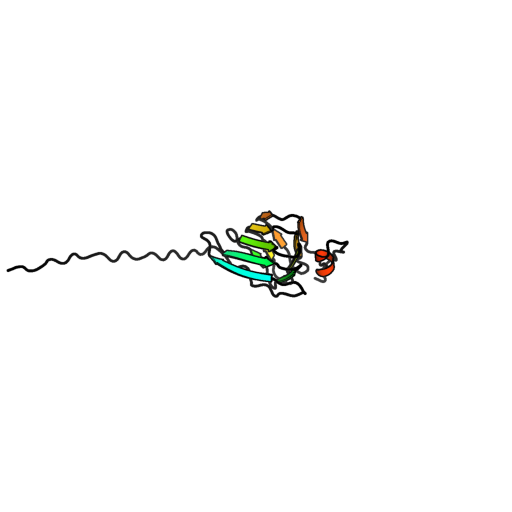8 1.032 1.00 89.12 88 GLY A N 1
ATOM 640 C CA . GLY A 1 88 ? 5.381 12.513 1.965 1.00 89.12 88 GLY A CA 1
ATOM 641 C C . GLY A 1 88 ? 6.379 12.672 3.111 1.00 89.12 88 GLY A C 1
ATOM 642 O O . GLY A 1 88 ? 6.983 11.712 3.577 1.00 89.12 88 GLY A O 1
ATOM 643 N N . THR A 1 89 ? 6.491 13.896 3.625 1.00 91.31 89 THR A N 1
ATOM 644 C CA . THR A 1 89 ? 7.312 14.226 4.808 1.00 91.31 89 THR A CA 1
ATOM 645 C C . THR A 1 89 ? 6.536 14.140 6.125 1.00 91.31 89 THR A C 1
ATOM 647 O O . THR A 1 89 ? 7.110 14.203 7.210 1.00 91.31 89 THR A O 1
ATOM 650 N N . SER A 1 90 ? 5.209 14.016 6.050 1.00 92.12 90 SER A N 1
ATOM 651 C CA . SER A 1 90 ? 4.349 13.826 7.219 1.00 92.12 90 SER A CA 1
ATOM 652 C C . SER A 1 90 ? 4.251 12.351 7.583 1.00 92.12 90 SER A C 1
ATOM 654 O O . SER A 1 90 ? 4.298 11.492 6.708 1.00 92.12 90 SER A O 1
ATOM 656 N N . ALA A 1 91 ? 4.057 12.061 8.872 1.00 93.25 91 ALA A N 1
ATOM 657 C CA . ALA A 1 91 ? 3.866 10.693 9.340 1.00 93.25 91 ALA A CA 1
ATOM 658 C C . ALA A 1 91 ? 2.728 9.992 8.576 1.00 93.25 91 ALA A C 1
ATOM 660 O O . ALA A 1 91 ? 1.643 10.554 8.397 1.00 93.25 91 ALA A O 1
ATOM 661 N N . ASN A 1 92 ? 2.999 8.754 8.173 1.00 95.44 92 ASN A N 1
ATOM 662 C CA . ASN A 1 92 ? 2.067 7.875 7.485 1.00 95.44 92 ASN A CA 1
ATOM 663 C C . ASN A 1 92 ? 1.458 6.880 8.476 1.00 95.44 92 ASN A C 1
ATOM 665 O O . ASN A 1 92 ? 2.106 6.462 9.444 1.00 95.44 92 ASN A O 1
ATOM 669 N N . SER A 1 93 ? 0.211 6.476 8.240 1.00 96.56 93 SER A N 1
ATOM 670 C CA . SER A 1 93 ? -0.483 5.538 9.119 1.00 96.56 93 SER A CA 1
ATOM 671 C C . SER A 1 93 ? -1.345 4.503 8.398 1.00 96.56 93 SER A C 1
ATOM 673 O O . SER A 1 93 ? -2.075 4.808 7.456 1.00 96.56 93 SER A O 1
ATOM 675 N N . ILE A 1 94 ? -1.292 3.267 8.901 1.00 97.56 94 ILE A N 1
ATOM 676 C CA . ILE A 1 94 ? -2.193 2.164 8.552 1.00 97.56 94 ILE A CA 1
ATOM 677 C C . ILE A 1 94 ? -2.934 1.761 9.831 1.00 97.56 94 ILE A C 1
ATOM 679 O O . ILE A 1 94 ? -2.443 0.958 10.627 1.00 97.56 94 ILE A O 1
ATOM 683 N N . ASN A 1 95 ? -4.105 2.357 10.049 1.00 97.44 95 ASN A N 1
ATOM 684 C CA . ASN A 1 95 ? -4.981 2.063 11.186 1.00 97.44 95 ASN A CA 1
ATOM 685 C C . ASN A 1 95 ? -6.183 1.187 10.778 1.00 97.44 95 ASN A C 1
ATOM 687 O O . ASN A 1 95 ? -6.768 0.535 11.638 1.00 97.44 95 ASN A O 1
ATOM 691 N N . GLY A 1 96 ? -6.557 1.193 9.494 1.00 97.06 96 GLY A N 1
ATOM 692 C CA . GLY A 1 96 ? -7.594 0.340 8.902 1.00 97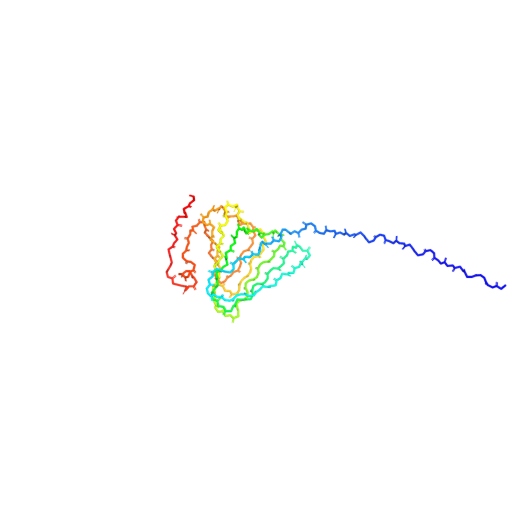.06 96 GLY A CA 1
ATOM 693 C C . GLY A 1 96 ? -7.069 -1.014 8.419 1.00 97.06 96 GLY A C 1
ATOM 694 O O . GLY A 1 96 ? -6.069 -1.517 8.930 1.00 97.06 96 GLY A O 1
ATOM 695 N N . SER A 1 97 ? -7.739 -1.607 7.429 1.00 98.12 97 SER A N 1
ATOM 696 C CA . SER A 1 97 ? -7.3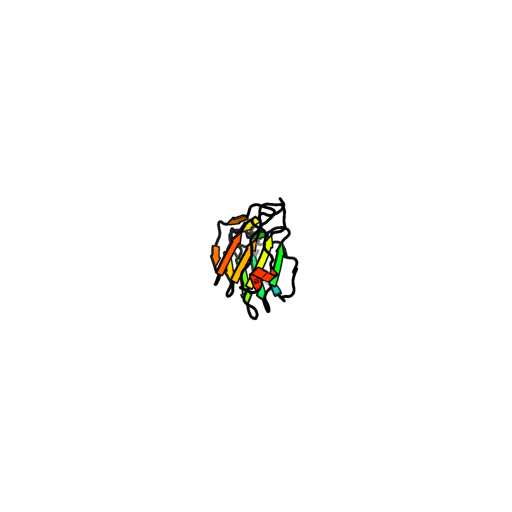42 -2.901 6.860 1.00 98.12 97 SER A CA 1
ATOM 697 C C . SER A 1 97 ? -6.832 -2.777 5.427 1.00 98.12 97 SER A C 1
ATOM 699 O O . SER A 1 97 ? -7.448 -2.129 4.586 1.00 98.12 97 SER A O 1
ATOM 701 N N . VAL A 1 98 ? -5.704 -3.419 5.139 1.00 98.44 98 VAL A N 1
ATOM 702 C CA . VAL A 1 98 ? -5.179 -3.602 3.785 1.00 98.44 98 VAL A CA 1
ATOM 703 C C . VAL A 1 98 ? -5.299 -5.078 3.425 1.00 98.44 98 VAL A C 1
ATOM 705 O O . VAL A 1 98 ? -4.804 -5.930 4.164 1.00 98.44 98 VAL A O 1
ATOM 708 N N . THR A 1 99 ? -5.929 -5.383 2.294 1.00 98.50 99 THR A N 1
ATOM 709 C CA . THR A 1 99 ? -6.053 -6.747 1.761 1.00 98.50 99 THR A CA 1
ATOM 710 C C . THR A 1 99 ? -5.507 -6.806 0.344 1.00 98.50 99 THR A C 1
ATOM 712 O O . THR A 1 99 ? -5.742 -5.901 -0.450 1.00 98.50 99 THR A O 1
ATOM 715 N N . SER A 1 100 ? -4.791 -7.874 0.014 1.00 98.38 100 SER A N 1
ATOM 716 C CA . SER A 1 100 ? -4.255 -8.106 -1.321 1.00 98.38 100 SER A CA 1
ATOM 717 C C . SER A 1 100 ? -4.257 -9.589 -1.666 1.00 98.38 100 SER A C 1
ATOM 719 O O . SER A 1 100 ? -3.939 -10.420 -0.816 1.00 98.38 100 SER A O 1
ATOM 721 N N . ASN A 1 101 ? -4.576 -9.922 -2.917 1.00 98.06 101 ASN A N 1
ATOM 722 C CA . ASN A 1 101 ? -4.344 -11.256 -3.489 1.00 98.06 101 ASN A CA 1
ATOM 723 C C . ASN A 1 101 ? -2.953 -11.390 -4.153 1.00 98.06 101 ASN A C 1
ATOM 725 O O . ASN A 1 101 ? -2.653 -12.431 -4.739 1.00 98.06 101 ASN A O 1
ATOM 729 N N . GLY A 1 102 ? -2.097 -10.368 -4.029 1.00 96.69 102 GLY A N 1
ATOM 730 C CA . GLY A 1 102 ? -0.708 -10.333 -4.495 1.00 96.69 102 GLY A CA 1
ATOM 731 C C . GLY A 1 102 ? 0.287 -9.953 -3.390 1.00 96.69 102 GLY A C 1
ATOM 732 O O . GLY A 1 102 ? 0.043 -10.159 -2.201 1.00 96.69 102 GLY A O 1
ATOM 733 N N . ASN A 1 103 ? 1.430 -9.404 -3.788 1.00 96.44 103 ASN A N 1
ATOM 734 C CA . ASN A 1 103 ? 2.495 -8.885 -2.934 1.00 96.44 103 ASN A CA 1
ATOM 735 C C . ASN A 1 103 ? 2.294 -7.386 -2.712 1.00 96.44 103 ASN A C 1
ATOM 737 O O . ASN A 1 103 ? 1.936 -6.659 -3.639 1.00 96.44 103 ASN A O 1
ATOM 741 N N . VAL A 1 104 ? 2.542 -6.914 -1.491 1.00 97.12 104 VAL A N 1
ATOM 742 C CA . VAL A 1 104 ? 2.384 -5.500 -1.139 1.00 97.12 104 VAL A CA 1
ATOM 743 C C . VAL A 1 104 ? 3.621 -4.997 -0.412 1.00 97.12 104 VAL A C 1
ATOM 745 O O . VAL A 1 104 ? 4.031 -5.556 0.607 1.00 97.12 104 VAL A O 1
ATOM 748 N N . GLY A 1 105 ? 4.183 -3.904 -0.917 1.00 97.38 105 GLY A N 1
ATOM 749 C CA . GLY A 1 105 ? 5.209 -3.120 -0.244 1.00 97.38 105 GLY A CA 1
ATOM 750 C C . GLY A 1 105 ? 4.682 -1.748 0.170 1.00 97.38 105 GLY A C 1
ATOM 751 O O . GLY A 1 105 ? 3.984 -1.102 -0.610 1.00 97.38 105 GLY A O 1
ATOM 752 N N . PHE A 1 106 ? 5.032 -1.289 1.371 1.00 97.56 106 PHE A N 1
ATOM 753 C CA . PHE A 1 106 ? 4.909 0.107 1.794 1.00 97.56 106 PHE A CA 1
ATOM 754 C C . PHE A 1 106 ? 6.280 0.629 2.219 1.00 97.56 106 PHE A C 1
ATOM 756 O O . PHE A 1 106 ? 6.890 0.094 3.149 1.00 97.56 106 PHE A O 1
ATOM 763 N N . PHE A 1 107 ? 6.735 1.687 1.556 1.00 96.31 107 PHE A N 1
ATOM 764 C CA . PHE A 1 107 ? 8.055 2.279 1.749 1.00 96.31 107 PHE A CA 1
ATOM 765 C C . PHE A 1 107 ? 7.897 3.753 2.101 1.00 96.31 107 PHE A C 1
ATOM 767 O O . PHE A 1 107 ? 7.334 4.515 1.326 1.00 96.31 107 PHE A O 1
ATOM 774 N N . SER A 1 108 ? 8.357 4.153 3.283 1.00 95.62 108 SER A N 1
ATOM 775 C CA . SER A 1 108 ? 8.211 5.510 3.826 1.00 95.62 108 SER A CA 1
ATOM 776 C C . SER A 1 108 ? 9.590 6.121 4.091 1.00 95.62 108 SER A C 1
ATOM 778 O O . SER A 1 108 ? 9.986 6.229 5.252 1.00 95.62 108 SER A O 1
ATOM 780 N N . PRO A 1 109 ? 10.359 6.468 3.041 1.00 95.12 109 PRO A N 1
ATOM 781 C CA . PRO A 1 109 ? 11.762 6.868 3.183 1.00 95.12 109 PRO A CA 1
ATOM 782 C C . PRO A 1 109 ? 11.951 8.195 3.929 1.00 95.12 109 PRO A C 1
ATOM 784 O O . PRO A 1 109 ? 12.982 8.400 4.564 1.00 95.12 109 PRO A O 1
ATOM 787 N N . ASN A 1 110 ? 10.947 9.076 3.878 1.00 93.75 110 ASN A N 1
ATOM 788 C CA . ASN A 1 110 ? 11.055 10.464 4.340 1.00 93.75 110 ASN A CA 1
ATOM 789 C C . ASN A 1 110 ? 10.249 10.752 5.615 1.00 93.75 110 ASN A C 1
ATOM 791 O O . ASN A 1 110 ? 10.230 11.884 6.098 1.00 93.75 110 ASN A O 1
ATOM 795 N N . ALA A 1 111 ? 9.535 9.757 6.150 1.00 93.19 111 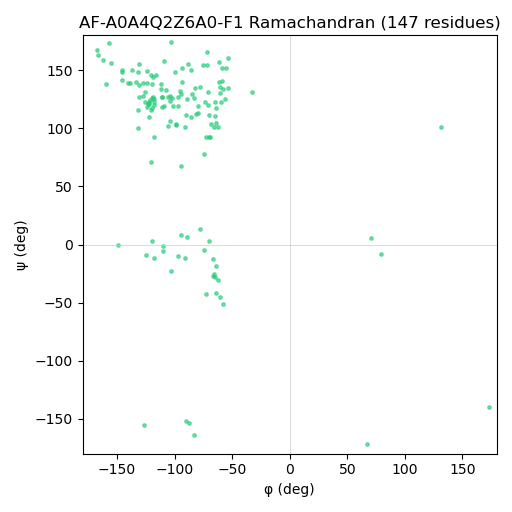ALA A N 1
ATOM 796 C CA . ALA A 1 111 ? 8.642 9.950 7.284 1.00 93.19 111 ALA A CA 1
ATOM 797 C C . ALA A 1 111 ? 8.424 8.659 8.085 1.00 93.19 111 ALA A C 1
ATOM 799 O O . ALA A 1 111 ? 8.529 7.559 7.538 1.00 93.19 111 ALA A O 1
ATOM 800 N N . PRO A 1 112 ? 8.047 8.755 9.372 1.00 94.94 112 PRO A N 1
ATOM 801 C CA . PRO A 1 112 ? 7.634 7.592 10.146 1.00 94.94 112 PRO A CA 1
ATOM 802 C C . PRO A 1 112 ? 6.399 6.909 9.546 1.00 94.94 112 PRO A C 1
ATOM 804 O O . PRO A 1 112 ? 5.437 7.577 9.165 1.00 94.94 112 PRO A O 1
ATOM 807 N N . LEU A 1 113 ? 6.396 5.575 9.554 1.00 95.81 113 LEU A N 1
ATOM 808 C CA . LEU A 1 113 ? 5.230 4.748 9.244 1.00 95.81 113 LEU A CA 1
ATOM 809 C C . LEU A 1 113 ? 4.728 4.071 10.523 1.00 95.81 113 LEU A C 1
ATOM 811 O O . LEU A 1 113 ? 5.443 3.282 11.140 1.00 95.81 113 LEU A O 1
ATOM 815 N N . LYS A 1 114 ? 3.485 4.363 10.914 1.00 97.31 114 LYS A N 1
ATOM 816 C CA . LYS A 1 114 ? 2.814 3.718 12.047 1.00 97.31 114 LYS A CA 1
ATOM 817 C C . LYS A 1 114 ? 1.768 2.724 11.554 1.00 97.31 114 LYS A C 1
ATOM 819 O O . LYS A 1 114 ? 0.862 3.093 10.814 1.00 97.31 114 LYS A O 1
ATOM 824 N N . VAL A 1 115 ? 1.837 1.485 12.029 1.00 97.44 115 VAL A N 1
ATOM 825 C CA . VAL A 1 115 ? 0.856 0.442 11.700 1.00 97.44 115 VAL A CA 1
ATOM 826 C C . VAL A 1 115 ? 0.198 -0.049 12.981 1.00 97.44 115 VAL A C 1
ATOM 828 O O . VAL A 1 115 ? 0.866 -0.587 13.860 1.00 97.44 115 VAL A O 1
ATOM 831 N N . THR A 1 116 ? -1.109 0.172 13.103 1.00 97.75 116 THR A N 1
ATOM 832 C CA . THR A 1 116 ? -1.940 -0.373 14.196 1.00 97.75 116 THR A CA 1
ATOM 833 C C . THR A 1 116 ? -3.132 -1.175 13.686 1.00 97.75 116 THR A C 1
ATOM 835 O O . THR A 1 116 ? -3.834 -1.784 14.488 1.00 97.75 116 THR A O 1
ATOM 838 N N . GLY A 1 117 ? -3.389 -1.129 12.379 1.00 96.81 117 GLY A N 1
ATOM 839 C CA . GLY A 1 117 ? -4.404 -1.917 11.695 1.00 96.81 117 GLY A CA 1
ATOM 840 C C . GLY A 1 117 ? -3.870 -3.261 11.202 1.00 96.81 117 GLY A C 1
ATOM 841 O O . GLY A 1 117 ? -2.932 -3.820 11.773 1.00 96.81 117 GLY A O 1
ATOM 842 N N . THR A 1 118 ? -4.459 -3.778 10.125 1.00 98.06 118 THR A N 1
ATOM 843 C CA . THR A 1 118 ? -4.089 -5.074 9.539 1.00 98.06 118 THR A CA 1
ATOM 844 C C . THR A 1 118 ? -3.597 -4.924 8.106 1.00 98.06 118 THR A C 1
ATOM 846 O O . THR A 1 118 ? -4.098 -4.101 7.344 1.00 98.06 118 THR A O 1
ATOM 849 N N . VAL A 1 119 ? -2.616 -5.745 7.726 1.00 98.38 119 VAL A N 1
ATOM 850 C CA . VAL A 1 119 ? -2.145 -5.879 6.343 1.00 98.38 119 VAL A CA 1
ATOM 851 C C . VAL A 1 119 ? -2.071 -7.366 6.022 1.00 98.38 119 VAL A C 1
ATOM 853 O O . VAL A 1 119 ? -1.306 -8.092 6.650 1.00 98.38 119 VAL A O 1
ATOM 856 N N . THR A 1 120 ? -2.891 -7.819 5.076 1.00 98.50 120 THR A N 1
ATOM 857 C CA . THR A 1 120 ? -2.971 -9.220 4.643 1.00 98.50 120 THR A CA 1
ATOM 858 C C . THR A 1 120 ? -2.684 -9.304 3.150 1.00 98.50 120 THR A C 1
ATOM 860 O O . THR A 1 120 ? -3.362 -8.657 2.355 1.00 98.50 120 THR A O 1
ATOM 863 N N . ALA A 1 121 ? -1.673 -10.080 2.773 1.00 98.19 121 ALA A N 1
ATOM 864 C CA . ALA A 1 121 ? -1.218 -10.261 1.395 1.00 98.19 121 ALA A CA 1
ATOM 865 C C . ALA A 1 121 ? -0.458 -11.593 1.269 1.00 98.19 121 ALA A C 1
ATOM 867 O O . ALA A 1 121 ? -0.162 -12.221 2.289 1.00 98.19 121 ALA A O 1
ATOM 868 N N . ASN A 1 122 ? -0.076 -11.994 0.052 1.00 97.25 122 ASN A N 1
ATOM 869 C CA . ASN A 1 122 ? 0.818 -13.146 -0.139 1.00 97.25 122 ASN A CA 1
ATOM 870 C C . ASN A 1 122 ? 2.201 -12.874 0.465 1.00 97.25 122 ASN A C 1
ATOM 872 O O . ASN A 1 122 ? 2.774 -13.733 1.127 1.00 97.25 122 ASN A O 1
ATOM 876 N N . ASN A 1 123 ? 2.709 -11.655 0.260 1.00 96.19 123 ASN A N 1
ATOM 877 C CA . ASN A 1 123 ? 3.913 -11.139 0.899 1.00 96.19 123 ASN A CA 1
ATOM 878 C C . ASN A 1 123 ? 3.684 -9.685 1.314 1.00 96.19 123 ASN A C 1
ATOM 880 O O . ASN A 1 123 ? 3.110 -8.902 0.553 1.00 96.19 123 ASN A O 1
ATOM 884 N N . VAL A 1 124 ? 4.158 -9.324 2.507 1.00 97.44 124 VAL A N 1
ATOM 885 C CA . VAL A 1 124 ? 4.068 -7.966 3.054 1.00 97.44 124 VAL A CA 1
ATOM 886 C C . VAL A 1 124 ? 5.471 -7.454 3.343 1.00 97.44 124 VAL A C 1
ATOM 888 O O . VAL A 1 124 ? 6.209 -8.069 4.109 1.00 97.44 124 VAL A O 1
ATOM 891 N N . THR A 1 125 ? 5.820 -6.306 2.766 1.00 97.00 125 THR A N 1
ATOM 892 C CA . THR A 1 125 ? 7.032 -5.555 3.112 1.00 97.00 125 THR A CA 1
ATOM 893 C C . THR A 1 125 ? 6.645 -4.184 3.643 1.00 97.00 125 THR A C 1
ATOM 895 O O . THR A 1 125 ? 5.904 -3.448 2.997 1.00 97.00 125 THR A O 1
ATOM 898 N N . LEU A 1 126 ? 7.150 -3.836 4.825 1.00 96.62 126 LEU A N 1
ATOM 899 C CA . LEU A 1 126 ? 6.989 -2.520 5.436 1.00 96.62 126 LEU A CA 1
ATOM 900 C C . LEU A 1 126 ? 8.380 -1.995 5.767 1.00 96.62 126 LEU A C 1
ATOM 902 O O . LEU A 1 126 ? 9.116 -2.646 6.508 1.00 96.62 126 LEU A O 1
ATOM 906 N N . ALA A 1 127 ? 8.739 -0.833 5.238 1.00 95.50 127 ALA A N 1
ATOM 907 C CA . ALA A 1 127 ? 10.041 -0.242 5.499 1.00 95.50 127 ALA A CA 1
ATOM 908 C C . ALA A 1 127 ? 9.965 1.284 5.562 1.00 95.50 127 ALA A C 1
ATOM 910 O O . ALA A 1 127 ? 9.186 1.925 4.862 1.00 95.50 127 ALA A O 1
ATOM 911 N N . THR A 1 128 ? 10.823 1.877 6.388 1.00 94.56 128 THR A N 1
ATOM 912 C CA . THR A 1 128 ? 11.138 3.316 6.347 1.00 94.56 128 THR A CA 1
ATOM 913 C C . THR A 1 128 ? 12.388 3.594 5.512 1.00 94.56 128 THR A C 1
ATOM 915 O O . THR A 1 128 ? 12.940 4.685 5.550 1.00 94.56 128 THR A O 1
ATOM 918 N N . MET A 1 129 ? 12.898 2.572 4.827 1.00 93.44 129 MET A N 1
ATOM 919 C CA . MET A 1 129 ? 14.023 2.673 3.909 1.00 93.44 129 MET A CA 1
ATOM 920 C C . MET A 1 129 ? 13.495 2.890 2.495 1.00 93.44 129 MET A C 1
ATOM 922 O O . MET A 1 129 ? 12.391 2.450 2.169 1.00 93.44 129 MET A O 1
ATOM 926 N N . ASP A 1 130 ? 14.298 3.557 1.676 1.00 92.44 130 ASP A N 1
ATOM 927 C CA . ASP A 1 130 ? 14.032 3.704 0.252 1.00 92.44 130 ASP A CA 1
ATOM 928 C C . ASP A 1 130 ? 14.349 2.402 -0.496 1.00 92.44 130 ASP A C 1
ATOM 930 O O . ASP A 1 130 ? 15.180 1.601 -0.051 1.00 92.44 130 ASP A O 1
ATOM 934 N N . VAL A 1 131 ? 13.695 2.195 -1.634 1.00 93.44 131 VAL A N 1
ATOM 935 C CA . VAL A 1 131 ? 13.856 1.017 -2.490 1.00 93.44 131 VAL A CA 1
ATOM 936 C C . VAL A 1 131 ? 13.708 1.422 -3.951 1.00 93.44 131 VAL A C 1
ATOM 938 O O . VAL A 1 131 ? 12.933 2.318 -4.268 1.00 93.44 131 VAL A O 1
ATOM 941 N N . ASP A 1 132 ? 14.387 0.718 -4.858 1.00 92.31 132 ASP A N 1
ATOM 942 C CA . ASP A 1 132 ? 14.012 0.760 -6.273 1.00 92.31 132 ASP A CA 1
ATOM 943 C C . ASP A 1 132 ? 12.664 0.025 -6.458 1.00 92.31 132 ASP A C 1
ATOM 945 O O . ASP A 1 132 ? 12.614 -1.207 -6.320 1.00 92.31 132 ASP A O 1
ATOM 949 N N . PRO A 1 133 ? 11.566 0.736 -6.786 1.00 90.50 133 PRO A N 1
ATOM 950 C CA . PRO A 1 133 ? 10.239 0.139 -6.903 1.00 90.50 133 PRO A CA 1
ATOM 951 C C . PRO A 1 133 ? 10.155 -0.918 -8.005 1.00 90.50 133 PRO A C 1
ATOM 953 O O . PRO A 1 133 ? 9.363 -1.854 -7.896 1.00 90.50 133 PRO A O 1
ATOM 956 N N . GLN A 1 134 ? 10.951 -0.766 -9.071 1.00 89.12 134 GLN A N 1
ATOM 957 C CA . GLN A 1 134 ? 10.993 -1.712 -10.185 1.00 89.12 134 GLN A CA 1
ATOM 958 C C . GLN A 1 134 ? 11.701 -2.997 -9.769 1.00 89.12 134 GLN A C 1
ATOM 960 O O . GLN A 1 134 ? 11.215 -4.091 -10.057 1.00 89.12 134 GLN A O 1
ATOM 965 N N . ALA A 1 135 ? 12.813 -2.872 -9.041 1.00 89.94 135 ALA A N 1
ATOM 966 C CA . ALA A 1 135 ? 13.523 -4.026 -8.505 1.00 89.94 135 ALA A CA 1
ATOM 967 C C . ALA A 1 135 ? 12.631 -4.831 -7.548 1.00 89.94 135 ALA A C 1
ATOM 969 O O . ALA A 1 135 ? 12.543 -6.050 -7.694 1.00 89.94 135 ALA A O 1
ATOM 970 N N . PHE A 1 136 ? 11.910 -4.161 -6.638 1.00 90.50 136 PHE A N 1
ATOM 971 C CA . PHE A 1 136 ? 10.942 -4.821 -5.755 1.00 90.50 136 PHE A CA 1
ATOM 972 C C . PHE A 1 136 ? 9.857 -5.556 -6.551 1.00 90.50 136 PHE A C 1
ATOM 974 O O . PHE A 1 136 ? 9.636 -6.749 -6.350 1.00 90.50 136 PHE A O 1
ATOM 981 N N . ASN A 1 137 ? 9.222 -4.864 -7.500 1.00 90.12 137 ASN A N 1
ATOM 982 C CA . ASN A 1 137 ? 8.130 -5.428 -8.288 1.00 90.12 137 ASN A CA 1
ATOM 983 C C . ASN A 1 137 ? 8.557 -6.598 -9.182 1.00 90.12 137 ASN A C 1
ATOM 985 O O . ASN A 1 137 ? 7.757 -7.493 -9.421 1.00 90.12 137 ASN A O 1
ATOM 989 N N . SER A 1 138 ? 9.819 -6.650 -9.615 1.00 88.31 138 SER A N 1
ATOM 990 C CA . SER A 1 138 ? 10.344 -7.787 -10.382 1.00 88.31 138 SER A CA 1
ATOM 991 C C . SER A 1 138 ? 10.421 -9.101 -9.586 1.00 88.31 138 SER A C 1
ATOM 993 O O . SER A 1 138 ? 10.666 -10.158 -10.170 1.00 88.31 138 SER A O 1
ATOM 995 N N . GLY A 1 139 ? 10.263 -9.052 -8.255 1.00 83.62 139 GLY A N 1
ATOM 996 C CA . GLY A 1 139 ? 10.389 -10.210 -7.364 1.00 83.62 139 GLY A CA 1
ATOM 997 C C .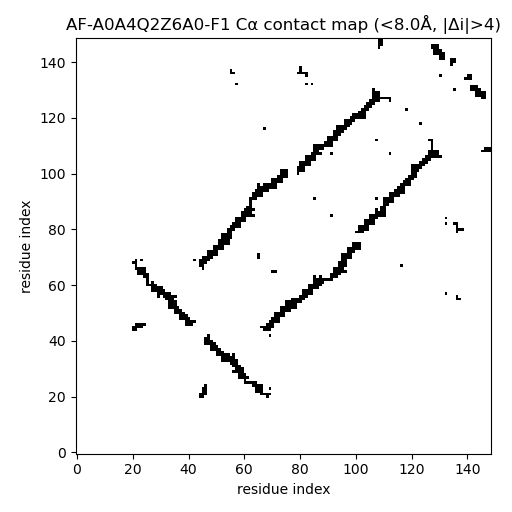 GLY A 1 139 ? 11.822 -10.736 -7.204 1.00 83.62 139 GLY A C 1
ATOM 998 O O . GLY A 1 139 ? 12.025 -11.780 -6.585 1.00 83.62 139 GLY A O 1
ATOM 999 N N . GLY A 1 140 ? 12.811 -10.043 -7.777 1.00 82.62 140 GLY A N 1
ATOM 1000 C CA . GLY A 1 140 ? 14.227 -10.371 -7.660 1.00 82.62 140 GLY A CA 1
ATOM 1001 C C . GLY A 1 140 ? 14.878 -9.827 -6.386 1.00 82.62 140 GLY A C 1
ATOM 1002 O O . GLY A 1 140 ? 14.221 -9.425 -5.426 1.00 82.62 140 GLY A O 1
ATOM 1003 N N . THR A 1 141 ? 16.210 -9.794 -6.384 1.00 87.75 141 THR A N 1
ATOM 1004 C CA . THR A 1 141 ? 16.977 -9.130 -5.325 1.00 87.75 141 THR A CA 1
ATOM 1005 C C . THR A 1 141 ? 16.818 -7.619 -5.441 1.00 87.75 141 THR A C 1
ATOM 1007 O O . THR A 1 141 ? 17.050 -7.049 -6.505 1.00 87.75 141 THR A O 1
ATOM 1010 N N . PHE A 1 142 ? 16.507 -6.965 -4.328 1.00 90.44 142 PHE A N 1
ATOM 1011 C CA . PHE A 1 142 ? 16.480 -5.512 -4.220 1.00 90.44 142 PHE A CA 1
ATOM 1012 C C . PHE A 1 142 ? 17.269 -5.057 -2.990 1.00 90.44 142 PHE A C 1
ATOM 1014 O O . PHE A 1 142 ? 17.438 -5.801 -2.022 1.00 90.44 142 PHE A O 1
ATOM 1021 N N . THR A 1 143 ? 17.756 -3.821 -3.040 1.00 91.69 143 THR A N 1
ATOM 1022 C CA . THR A 1 143 ? 18.489 -3.190 -1.941 1.00 91.69 143 THR A CA 1
ATOM 1023 C C . THR A 1 143 ? 17.606 -2.132 -1.309 1.00 91.69 143 THR A C 1
ATOM 1025 O O . THR A 1 143 ? 17.023 -1.310 -2.014 1.00 91.69 143 THR A O 1
ATOM 1028 N N . MET A 1 144 ? 17.537 -2.143 0.018 1.00 92.75 144 MET A N 1
ATOM 1029 C CA . MET A 1 144 ? 16.950 -1.050 0.780 1.00 92.75 144 MET A CA 1
ATOM 1030 C C . MET A 1 144 ? 18.059 -0.099 1.223 1.00 92.75 144 MET A C 1
ATOM 1032 O O . MET A 1 144 ? 19.066 -0.545 1.777 1.00 92.75 144 MET A O 1
ATOM 1036 N N . ASN A 1 145 ? 17.865 1.201 1.022 1.00 90.12 145 ASN A N 1
ATOM 1037 C CA . ASN A 1 145 ? 18.820 2.232 1.428 1.00 90.12 145 ASN A CA 1
ATOM 1038 C C . ASN A 1 145 ? 18.205 3.141 2.491 1.00 90.12 145 ASN A C 1
ATOM 1040 O O . ASN A 1 145 ? 17.006 3.410 2.474 1.00 90.12 145 ASN A O 1
ATOM 1044 N N . ALA A 1 146 ? 19.016 3.627 3.432 1.00 80.75 146 ALA A N 1
ATOM 1045 C CA . ALA A 1 146 ? 18.558 4.704 4.302 1.00 80.75 146 ALA A CA 1
ATOM 1046 C C . ALA A 1 146 ? 18.194 5.903 3.410 1.00 80.75 146 ALA A C 1
ATOM 1048 O O . ALA A 1 146 ? 19.027 6.339 2.614 1.00 80.75 146 ALA A O 1
ATOM 1049 N N . GLY A 1 147 ? 16.947 6.373 3.496 1.00 66.88 147 GLY A N 1
ATOM 1050 C CA . GLY A 1 147 ? 16.490 7.525 2.722 1.00 66.88 147 GLY A CA 1
ATOM 1051 C C . GLY A 1 147 ? 17.327 8.765 3.039 1.00 66.88 147 GLY A C 1
ATOM 1052 O O . GLY A 1 147 ? 17.869 8.897 4.142 1.00 66.88 147 GLY A O 1
ATOM 1053 N N . SER A 1 148 ? 17.449 9.677 2.075 1.00 57.44 148 SER A N 1
ATOM 1054 C CA . SER A 1 148 ? 18.018 11.005 2.308 1.00 57.44 148 SER A CA 1
ATOM 1055 C C . SER A 1 148 ? 16.991 11.860 3.055 1.00 57.44 148 SER A C 1
ATOM 1057 O O . SER A 1 148 ? 16.263 12.630 2.430 1.00 57.44 148 SER A O 1
ATOM 1059 N N . GLY A 1 149 ? 16.864 11.642 4.365 1.00 50.62 149 GLY A N 1
ATOM 1060 C CA . GLY A 1 149 ? 16.041 12.490 5.234 1.00 50.62 149 GLY A CA 1
ATOM 1061 C C . GLY A 1 149 ? 16.458 13.956 5.200 1.00 50.62 149 GLY A C 1
ATOM 1062 O O . GLY A 1 149 ? 17.653 14.231 4.936 1.00 50.62 149 GLY A O 1
#

Sequence (149 aa):
MKLPLFPLAGLVPALLIVSVHGQAVGVPVLSTPGSATWLSEITSTGTRMIFTITGDTVLDWGQFNLGSGSELIFDFVGGNSVTNMLNGTSANSINGSVTSNGNVGFFSPNAPLKVTGTVTANNVTLATMDVDPQAFNSGGTFTMNAGSG

Secondary structure (DSSP, 8-state):
---PPPP---------------PPPPPPEEEES--EEEEEEE-SSSEEEEEEESS-EEEE-S--EE-TT-EEEEEESS-SEEEEE---SSPEEE-SEEEESSEEEEE-TTS-EEE-SEEESSEEEEESSEE-HHHHHTTS---EE----

Solvent-accessible surface area (backbone atoms only — not comparable to full-atom values): 8157 Å² total; per-residue (Å²): 134,90,80,87,87,80,82,87,78,76,85,73,79,81,79,80,78,76,79,88,54,43,62,69,58,59,84,62,45,80,73,46,97,30,48,69,50,76,51,77,46,81,53,100,45,10,35,39,36,38,35,46,24,56,25,44,31,35,36,34,20,72,48,45,41,37,27,54,59,17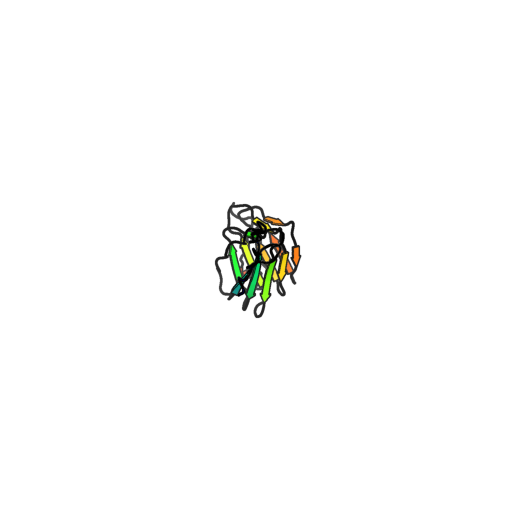,38,40,35,44,44,57,85,26,60,52,26,38,33,34,37,32,71,11,71,56,73,26,36,37,40,13,40,36,42,34,83,25,32,40,36,41,29,18,31,48,23,59,75,48,77,77,41,49,79,46,45,78,40,80,44,80,41,55,33,31,62,58,60,65,38,53,48,68,71,57,86,64,63,75,40,84,37,90,110

Mean predicted aligned error: 9.7 Å

Nearest PDB structures (foldseek):
  2odl-assembly1_A  TM=8.407E-01  e=8.469E-04  Haemophilus influenzae
  5b5h-assembly1_A  TM=1.751E-01  e=3.202E-01  Typhula ishikariensis
  3pet-assembly1_A  TM=3.870E-01  e=6.826E+00  Bacteroides fragilis NCTC 9343
  3wp9-assembly1_A  TM=2.291E-01  e=2.564E+00  Colwellia sp. SLW05

pLDDT: mean 83.48, std 19.11, range [35.09, 98.5]

Radius of gyration: 21.67 Å; Cα contacts (8 Å, |Δi|>4): 386; chains: 1; bounding box: 92×32×30 Å

Foldseek 3Di:
DDDDDDDDDDDDPPPPPPPPAEDDFDAWDWDDDWDWDWDWDADPHYIEIEIETAAETETEALAGEGGASYEYEYHYPHAAEYEYENAHQEEHEANYEYYYAHEYEYEQLRHHYYYPYYYYYPYYHYYNFDWDSVCVSVVHDIDTHRHPD